Protein AF-A0A382XC36-F1 (afdb_monomer_lite)

Structure (mmCIF, N/CA/C/O backbone):
data_AF-A0A382XC36-F1
#
_entry.id   AF-A0A382XC36-F1
#
loop_
_atom_site.group_PDB
_atom_site.id
_atom_site.type_symbol
_atom_site.label_atom_id
_atom_site.label_alt_id
_atom_site.label_comp_id
_atom_site.label_asym_id
_atom_site.label_entity_id
_atom_site.label_seq_id
_atom_site.pdbx_PDB_ins_code
_atom_site.Cartn_x
_atom_site.Cartn_y
_atom_site.Cartn_z
_atom_site.occupancy
_atom_site.B_iso_or_equiv
_atom_site.auth_seq_id
_atom_site.auth_comp_id
_atom_site.auth_asym_id
_atom_site.auth_atom_id
_atom_site.pdbx_PDB_model_num
ATOM 1 N N . MET A 1 1 ? -0.417 9.721 -7.848 1.00 90.50 1 MET A N 1
ATOM 2 C CA . MET A 1 1 ? -0.595 8.375 -7.262 1.00 90.50 1 MET A CA 1
ATOM 3 C C . MET A 1 1 ? -1.611 7.625 -8.097 1.00 90.50 1 MET A C 1
ATOM 5 O O . MET A 1 1 ? -2.714 8.133 -8.262 1.00 90.50 1 MET A O 1
ATOM 9 N N . LYS A 1 2 ? -1.231 6.458 -8.618 1.00 95.56 2 LYS A N 1
ATOM 10 C CA . LYS A 1 2 ? -2.113 5.534 -9.338 1.00 95.56 2 LYS A CA 1
ATOM 11 C C . LYS A 1 2 ? -2.203 4.250 -8.514 1.00 95.56 2 LYS A C 1
ATOM 13 O O . LYS A 1 2 ? -1.178 3.619 -8.283 1.00 95.56 2 LYS A O 1
ATOM 18 N N . LEU A 1 3 ? -3.394 3.929 -8.012 1.00 95.88 3 LEU A N 1
ATOM 19 C CA . LEU A 1 3 ? -3.637 2.716 -7.226 1.00 95.88 3 LEU A CA 1
ATOM 20 C C . LEU A 1 3 ? -3.797 1.511 -8.150 1.00 95.88 3 LEU A C 1
ATOM 22 O O . LEU A 1 3 ? -4.254 1.655 -9.284 1.00 95.88 3 LEU A O 1
ATOM 26 N N . THR A 1 4 ? -3.433 0.338 -7.653 1.00 95.94 4 THR A N 1
ATOM 27 C CA . THR A 1 4 ? -3.609 -0.934 -8.352 1.00 95.94 4 THR A CA 1
ATOM 28 C C . THR A 1 4 ? -3.852 -2.050 -7.348 1.00 95.94 4 THR A C 1
ATOM 30 O O . THR A 1 4 ? -3.461 -1.943 -6.186 1.00 95.94 4 THR A O 1
ATOM 33 N N . THR A 1 5 ? -4.465 -3.138 -7.793 1.00 95.75 5 THR A N 1
ATOM 34 C CA . THR A 1 5 ? -4.367 -4.428 -7.108 1.00 95.75 5 THR A CA 1
ATOM 35 C C . THR A 1 5 ? -3.374 -5.313 -7.847 1.00 95.75 5 THR A C 1
ATOM 37 O O . THR A 1 5 ? -3.112 -5.108 -9.033 1.00 95.75 5 THR A O 1
ATOM 40 N N . PHE A 1 6 ? -2.766 -6.253 -7.137 1.00 94.50 6 PHE A N 1
ATOM 41 C CA . PHE A 1 6 ? -1.799 -7.197 -7.689 1.00 94.50 6 PHE A CA 1
ATOM 42 C C . PHE A 1 6 ? -1.787 -8.470 -6.841 1.00 94.50 6 PHE A C 1
ATOM 44 O O . PHE A 1 6 ? -2.247 -8.454 -5.699 1.00 94.50 6 PHE A O 1
ATOM 51 N N . ALA A 1 7 ? -1.273 -9.569 -7.393 1.00 93.38 7 ALA A N 1
ATOM 52 C CA . ALA A 1 7 ? -1.217 -10.849 -6.699 1.00 93.38 7 ALA A CA 1
ATOM 53 C C . ALA A 1 7 ? 0.222 -11.233 -6.346 1.00 93.38 7 ALA A C 1
ATOM 55 O O . ALA A 1 7 ? 1.100 -11.231 -7.206 1.00 93.38 7 ALA A O 1
ATOM 56 N N . ILE A 1 8 ? 0.452 -11.638 -5.097 1.00 89.00 8 ILE A N 1
ATOM 57 C CA . ILE A 1 8 ? 1.696 -12.284 -4.664 1.00 89.00 8 ILE A CA 1
ATOM 58 C C . ILE A 1 8 ? 1.342 -13.576 -3.956 1.00 89.00 8 ILE A C 1
ATOM 60 O O . ILE A 1 8 ? 0.580 -13.565 -2.996 1.00 89.00 8 ILE A O 1
ATOM 64 N N . LYS A 1 9 ? 1.924 -14.694 -4.410 1.00 88.38 9 LYS A N 1
ATOM 65 C CA . LYS A 1 9 ? 1.698 -16.026 -3.817 1.00 88.38 9 LYS A CA 1
ATOM 66 C C . LYS A 1 9 ? 0.204 -16.389 -3.700 1.00 88.38 9 LYS A C 1
ATOM 68 O O . LYS A 1 9 ? -0.201 -17.033 -2.743 1.00 88.38 9 LYS A O 1
ATOM 73 N N . GLY A 1 10 ? -0.609 -15.959 -4.667 1.00 90.94 10 GLY A N 1
ATOM 74 C CA . GLY A 1 10 ? -2.057 -16.201 -4.686 1.00 90.94 10 GLY A CA 1
ATOM 75 C C . GLY A 1 10 ? -2.895 -15.227 -3.848 1.00 90.94 10 GLY A C 1
ATOM 76 O O . GLY A 1 10 ? -4.118 -15.280 -3.923 1.00 90.94 10 GLY A O 1
ATOM 77 N N . GLU A 1 11 ? -2.280 -14.305 -3.104 1.00 91.31 11 GLU A N 1
ATOM 78 C CA . GLU A 1 11 ? -2.989 -13.283 -2.330 1.00 91.31 11 GLU A CA 1
ATOM 79 C C . GLU A 1 11 ? -3.120 -11.989 -3.134 1.00 91.31 11 GLU A C 1
ATOM 81 O O . GLU A 1 11 ? -2.115 -11.427 -3.577 1.00 91.31 11 GLU A O 1
ATOM 86 N N . GLN A 1 12 ? -4.350 -11.492 -3.286 1.00 94.44 12 GLN A N 1
ATOM 87 C CA . GLN A 1 12 ? -4.605 -10.150 -3.812 1.00 94.44 12 GLN A CA 1
ATOM 88 C C . GLN A 1 12 ? -4.222 -9.096 -2.774 1.00 94.44 12 GLN A C 1
ATOM 90 O O . GLN A 1 12 ? -4.578 -9.206 -1.602 1.00 94.44 12 GLN A O 1
ATOM 95 N N . ARG A 1 13 ? -3.510 -8.061 -3.214 1.00 95.81 13 ARG A N 1
ATOM 96 C CA . ARG A 1 13 ? -2.996 -6.983 -2.368 1.00 95.81 13 ARG A CA 1
ATOM 97 C C . ARG A 1 13 ? -3.260 -5.627 -2.990 1.00 95.81 13 ARG A C 1
ATOM 99 O O . ARG A 1 13 ? -3.384 -5.496 -4.208 1.00 95.81 13 ARG A O 1
ATOM 106 N N . LEU A 1 14 ? -3.314 -4.610 -2.137 1.00 97.25 14 LEU A N 1
ATOM 107 C CA . LEU A 1 14 ? -3.414 -3.219 -2.551 1.00 97.25 14 LEU A CA 1
ATOM 108 C C . LEU A 1 14 ? -2.019 -2.619 -2.749 1.00 97.25 14 LEU A C 1
ATOM 110 O O . LEU A 1 14 ? -1.163 -2.681 -1.864 1.00 97.25 14 LEU A O 1
ATOM 114 N N . GLY A 1 15 ? -1.810 -1.998 -3.904 1.00 97.44 15 GLY A N 1
ATOM 115 C CA . GLY A 1 15 ? -0.558 -1.355 -4.259 1.00 97.44 15 GLY A CA 1
ATOM 116 C C . GLY A 1 15 ? -0.734 0.019 -4.896 1.00 97.44 15 GLY A C 1
ATOM 117 O O . GLY A 1 15 ? -1.842 0.470 -5.202 1.00 97.44 15 GLY A O 1
ATOM 118 N N . ALA A 1 16 ? 0.390 0.686 -5.129 1.00 97.69 16 ALA A N 1
ATOM 119 C CA . ALA A 1 16 ? 0.452 1.907 -5.919 1.00 97.69 16 ALA A CA 1
ATOM 120 C C . ALA A 1 16 ? 1.623 1.874 -6.898 1.00 97.69 16 ALA A C 1
ATOM 122 O O . ALA A 1 16 ? 2.705 1.389 -6.576 1.00 97.69 16 ALA A O 1
ATOM 123 N N . MET A 1 17 ? 1.403 2.432 -8.083 1.00 96.69 17 MET A N 1
ATOM 124 C CA . MET A 1 17 ? 2.429 2.570 -9.107 1.00 96.69 17 MET A CA 1
ATOM 125 C C . MET A 1 17 ? 3.455 3.636 -8.706 1.00 96.69 17 MET A C 1
ATOM 127 O O . MET A 1 17 ? 3.075 4.768 -8.389 1.00 96.69 17 MET A O 1
ATOM 131 N N . VAL A 1 18 ? 4.734 3.265 -8.760 1.00 95.38 18 VAL A N 1
ATOM 132 C CA . VAL A 1 18 ? 5.923 4.088 -8.472 1.00 95.38 18 VAL A CA 1
ATOM 133 C C . VAL A 1 18 ? 7.007 3.827 -9.527 1.00 95.38 18 VAL A C 1
ATOM 135 O O . VAL A 1 18 ? 6.829 2.980 -10.411 1.00 95.38 18 VAL A O 1
ATOM 138 N N . GLY A 1 19 ? 8.115 4.570 -9.485 1.00 93.06 19 GLY A N 1
ATOM 139 C CA . GLY A 1 19 ? 9.253 4.390 -10.388 1.00 93.06 19 GLY A CA 1
ATOM 140 C C . GLY A 1 19 ? 8.852 4.572 -11.850 1.00 93.06 19 GLY A C 1
ATOM 141 O O . GLY A 1 19 ? 9.068 3.681 -12.673 1.00 93.06 19 GLY A O 1
ATOM 142 N N . ASN A 1 20 ? 8.175 5.683 -12.158 1.00 90.31 20 ASN A N 1
ATOM 143 C CA . ASN A 1 20 ? 7.597 5.959 -13.479 1.00 90.31 20 ASN A CA 1
ATOM 144 C C . ASN A 1 20 ? 6.646 4.844 -13.976 1.00 90.31 20 ASN A C 1
ATOM 146 O O . ASN A 1 20 ? 6.701 4.408 -15.124 1.00 90.31 20 ASN A O 1
ATOM 150 N N . ASN A 1 21 ? 5.776 4.363 -13.083 1.00 91.75 21 ASN A N 1
ATOM 151 C CA . ASN A 1 21 ? 4.795 3.302 -13.336 1.00 91.75 21 ASN A CA 1
ATOM 152 C C . ASN A 1 21 ? 5.381 1.940 -13.757 1.00 91.75 21 ASN A C 1
ATOM 154 O O . ASN A 1 21 ? 4.681 1.151 -14.388 1.00 91.75 21 ASN A O 1
ATOM 158 N N . 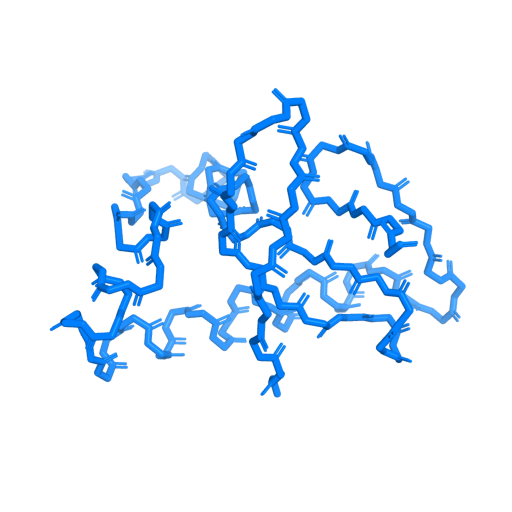LYS A 1 22 ? 6.635 1.644 -13.404 1.00 92.00 22 LYS A N 1
ATOM 159 C CA . LYS A 1 22 ? 7.271 0.343 -13.686 1.00 92.00 22 LYS A CA 1
ATOM 160 C C . LYS A 1 22 ? 7.247 -0.613 -12.493 1.00 92.00 22 LYS A C 1
ATOM 162 O O . LYS A 1 22 ? 7.494 -1.803 -12.654 1.00 92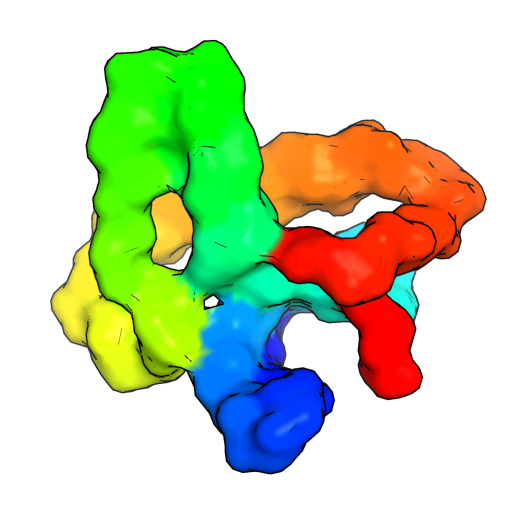.00 22 LYS A O 1
ATOM 167 N N . ILE A 1 23 ? 6.982 -0.086 -11.300 1.00 95.50 23 ILE A N 1
ATOM 168 C CA . ILE A 1 23 ? 7.037 -0.816 -10.035 1.00 95.50 23 ILE A CA 1
ATOM 169 C C . ILE A 1 23 ? 5.724 -0.615 -9.287 1.00 95.50 23 ILE A C 1
ATOM 171 O O . ILE A 1 23 ? 5.128 0.464 -9.321 1.00 95.50 23 ILE A O 1
ATOM 175 N N . VAL A 1 24 ? 5.300 -1.651 -8.573 1.00 96.94 24 VAL A N 1
ATOM 176 C CA . VAL A 1 24 ? 4.201 -1.598 -7.612 1.00 96.94 24 VAL A CA 1
ATOM 177 C C . VAL A 1 24 ? 4.778 -1.568 -6.207 1.00 96.94 24 VAL A C 1
ATOM 179 O O . VAL A 1 24 ? 5.520 -2.466 -5.816 1.00 96.94 24 VAL A O 1
ATOM 182 N N . ALA A 1 25 ? 4.421 -0.547 -5.437 1.00 97.25 25 ALA A N 1
ATOM 183 C CA . ALA A 1 25 ? 4.629 -0.511 -3.998 1.00 97.25 25 ALA A CA 1
ATOM 184 C C . ALA A 1 25 ? 3.477 -1.248 -3.297 1.00 97.25 25 ALA A C 1
ATOM 186 O O . ALA A 1 25 ? 2.329 -0.823 -3.420 1.00 97.25 25 ALA A O 1
ATOM 187 N N . ASP A 1 26 ? 3.777 -2.320 -2.559 1.00 97.19 26 ASP A N 1
ATOM 188 C CA . ASP A 1 26 ? 2.838 -3.002 -1.656 1.00 97.19 26 ASP A CA 1
ATOM 189 C C . ASP A 1 26 ? 2.533 -2.058 -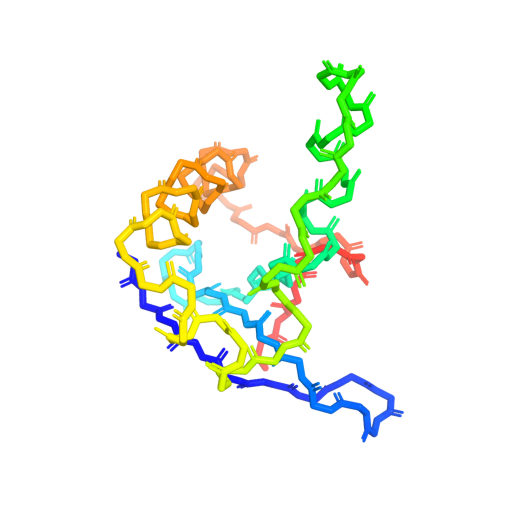0.484 1.00 97.19 26 ASP A C 1
ATOM 191 O O . ASP A 1 26 ? 3.403 -1.795 0.352 1.00 97.19 26 ASP A O 1
ATOM 195 N N . LEU A 1 27 ? 1.312 -1.510 -0.426 1.00 97.94 27 LEU A N 1
ATOM 196 C CA . LEU A 1 27 ? 0.986 -0.475 0.559 1.00 97.94 27 LEU A CA 1
ATOM 197 C C . LEU A 1 27 ? 1.015 -1.011 1.990 1.00 97.94 27 LEU A C 1
ATOM 199 O O . LEU A 1 27 ? 1.464 -0.303 2.892 1.00 97.94 27 LEU A O 1
ATOM 203 N N . ALA A 1 28 ? 0.594 -2.258 2.208 1.00 97.12 28 ALA A N 1
ATOM 204 C CA . ALA A 1 28 ? 0.607 -2.867 3.532 1.00 97.12 28 ALA A CA 1
ATOM 205 C C . ALA A 1 28 ? 2.047 -3.112 4.013 1.00 97.12 28 ALA A C 1
ATOM 207 O O . ALA A 1 28 ? 2.395 -2.795 5.157 1.00 97.12 28 ALA A O 1
ATOM 208 N N . ALA A 1 29 ? 2.915 -3.626 3.138 1.00 96.75 29 ALA A N 1
ATOM 209 C CA . ALA A 1 29 ? 4.316 -3.874 3.472 1.00 96.75 29 ALA A CA 1
ATOM 210 C C . ALA A 1 29 ? 5.125 -2.573 3.641 1.00 96.75 29 ALA A C 1
ATOM 212 O O . ALA A 1 29 ? 5.938 -2.457 4.572 1.00 96.75 29 ALA A O 1
ATOM 213 N N . ALA A 1 30 ? 4.888 -1.580 2.780 1.00 97.12 30 ALA A N 1
ATOM 214 C CA . ALA A 1 30 ? 5.500 -0.259 2.884 1.00 97.12 30 ALA A CA 1
ATOM 215 C C . ALA A 1 30 ? 5.084 0.441 4.187 1.00 97.12 30 ALA A C 1
ATOM 217 O O . ALA A 1 30 ? 5.943 0.929 4.925 1.00 97.12 30 ALA A O 1
ATOM 218 N N . GLU A 1 31 ? 3.794 0.413 4.530 1.00 97.69 31 GLU A N 1
ATOM 219 C CA . GLU A 1 31 ? 3.275 0.993 5.769 1.00 97.69 31 GLU A CA 1
ATOM 220 C C . GLU A 1 31 ? 3.866 0.325 7.007 1.00 97.69 31 GLU A C 1
ATOM 222 O O . GLU A 1 31 ? 4.296 1.010 7.932 1.00 97.69 31 GLU A O 1
ATOM 227 N N . LYS A 1 32 ? 3.939 -1.010 7.029 1.00 97.38 32 LYS A N 1
ATOM 228 C CA . LYS A 1 32 ? 4.557 -1.748 8.139 1.00 97.38 32 LYS A CA 1
ATOM 229 C C . LYS A 1 32 ? 6.004 -1.304 8.365 1.00 97.38 32 LYS A C 1
ATOM 231 O O . LYS A 1 32 ? 6.450 -1.169 9.507 1.00 97.38 32 LYS A O 1
ATOM 236 N N . THR A 1 33 ? 6.734 -1.060 7.280 1.00 96.25 33 THR A N 1
ATOM 237 C CA . THR A 1 33 ? 8.118 -0.579 7.333 1.00 96.25 33 THR A CA 1
ATOM 238 C C . THR A 1 33 ? 8.196 0.859 7.846 1.00 96.25 33 THR A C 1
ATOM 240 O O . THR A 1 33 ? 9.008 1.142 8.729 1.00 96.25 33 THR A O 1
ATOM 243 N N . ALA A 1 34 ? 7.348 1.755 7.335 1.00 96.06 34 ALA A N 1
ATOM 244 C CA . ALA A 1 34 ? 7.290 3.155 7.755 1.00 96.06 34 ALA A CA 1
ATOM 245 C C . ALA A 1 34 ? 6.886 3.289 9.232 1.00 96.06 34 ALA A C 1
ATOM 247 O O . ALA A 1 34 ? 7.607 3.898 10.019 1.00 96.06 34 ALA A O 1
ATOM 248 N N . ALA A 1 35 ? 5.811 2.617 9.645 1.00 97.50 35 ALA A N 1
ATOM 249 C CA . ALA A 1 35 ? 5.313 2.619 11.017 1.00 97.50 35 ALA A CA 1
ATOM 250 C C . ALA A 1 35 ? 6.371 2.146 12.027 1.00 97.50 35 ALA A C 1
ATOM 252 O O . ALA A 1 35 ? 6.548 2.768 13.076 1.00 97.50 35 ALA A O 1
ATOM 253 N N . ARG A 1 36 ? 7.147 1.103 11.685 1.00 97.12 36 ARG A N 1
ATOM 254 C CA . ARG A 1 36 ? 8.263 0.627 12.520 1.00 97.12 36 ARG A CA 1
ATOM 255 C C . ARG A 1 36 ? 9.364 1.678 12.674 1.00 97.12 36 ARG A C 1
ATOM 257 O O . ARG A 1 36 ? 9.892 1.832 13.772 1.00 97.12 36 ARG A O 1
ATOM 264 N N . ARG A 1 37 ? 9.725 2.384 11.596 1.00 94.94 37 ARG A N 1
ATOM 265 C CA . ARG A 1 37 ? 10.737 3.459 11.631 1.00 94.94 37 ARG A CA 1
ATOM 266 C C . ARG A 1 37 ? 10.265 4.647 12.467 1.00 94.94 37 ARG A C 1
ATOM 268 O O . ARG A 1 37 ? 11.042 5.199 13.235 1.00 94.94 37 ARG A O 1
ATOM 275 N N . GLU A 1 38 ? 8.988 4.984 12.345 1.00 96.12 38 GLU A N 1
ATOM 276 C CA . GLU A 1 38 ? 8.335 6.096 13.040 1.00 96.12 38 GLU A CA 1
ATOM 277 C C . GLU A 1 38 ? 7.876 5.742 14.469 1.00 96.12 38 GLU A C 1
ATOM 279 O O . GLU A 1 38 ? 7.317 6.591 15.155 1.00 96.12 38 GLU A O 1
ATOM 284 N N . LYS A 1 39 ? 8.108 4.504 14.937 1.00 97.19 39 LYS A N 1
ATOM 285 C CA . LYS A 1 39 ? 7.689 3.995 16.260 1.00 97.19 39 LYS A CA 1
ATOM 286 C C . LYS A 1 39 ? 6.194 4.198 16.553 1.00 97.19 39 LYS A C 1
ATOM 288 O O . LYS A 1 39 ? 5.806 4.477 17.685 1.00 97.19 39 LYS A O 1
ATOM 293 N N . ARG A 1 40 ? 5.350 4.027 15.536 1.00 97.00 40 ARG A N 1
ATOM 294 C CA . ARG A 1 40 ? 3.887 4.112 15.645 1.00 97.00 40 ARG A CA 1
ATOM 295 C C . ARG A 1 40 ? 3.221 2.809 15.221 1.00 97.00 40 ARG A C 1
ATOM 297 O O . ARG A 1 40 ? 3.833 1.966 14.566 1.00 97.00 40 ARG A O 1
ATOM 304 N N . SER A 1 41 ? 1.939 2.671 15.541 1.00 96.69 41 SER A N 1
ATOM 305 C CA . SER A 1 41 ? 1.113 1.595 14.994 1.00 96.69 41 SER A CA 1
ATOM 306 C C . SER A 1 41 ? 0.935 1.760 13.484 1.00 96.69 41 SER A C 1
ATOM 308 O O . SER A 1 41 ? 0.806 2.878 12.971 1.00 96.69 41 SER A O 1
ATOM 310 N N . ALA A 1 42 ? 0.930 0.633 12.773 1.00 97.06 42 ALA A N 1
ATOM 311 C CA . ALA A 1 42 ? 0.622 0.601 11.352 1.00 97.06 42 ALA A CA 1
ATOM 312 C C . ALA A 1 42 ? -0.866 0.884 11.124 1.00 97.06 42 ALA A C 1
ATOM 314 O O . ALA A 1 42 ? -1.727 0.414 11.871 1.00 97.06 42 ALA A O 1
ATOM 315 N N . ASN A 1 43 ? -1.164 1.637 10.073 1.00 96.38 43 ASN A N 1
ATOM 316 C CA . ASN A 1 43 ? -2.521 1.798 9.586 1.00 96.38 43 ASN A CA 1
ATOM 317 C C . ASN A 1 43 ? -3.054 0.456 9.073 1.00 96.38 43 ASN A C 1
ATOM 319 O O . ASN A 1 43 ? -2.370 -0.261 8.344 1.00 96.38 43 ASN A O 1
ATOM 323 N N . THR A 1 44 ? -4.296 0.134 9.425 1.00 94.69 44 THR A N 1
ATOM 324 C CA . THR A 1 44 ? -4.941 -1.136 9.059 1.00 94.69 44 THR A CA 1
ATOM 325 C C . THR A 1 44 ? -5.698 -1.069 7.735 1.00 94.69 44 THR A C 1
ATOM 327 O O . THR A 1 44 ? -6.055 -2.101 7.181 1.00 94.69 44 THR A O 1
ATOM 330 N N . PHE A 1 45 ? -5.905 0.128 7.184 1.00 96.38 45 PHE A N 1
ATOM 331 C CA . PHE A 1 45 ? -6.719 0.344 5.985 1.00 96.38 45 PHE A CA 1
ATOM 332 C C . PHE A 1 45 ? -6.023 0.007 4.653 1.00 96.38 45 PHE A C 1
ATOM 334 O O . PHE A 1 45 ? -6.510 0.405 3.602 1.00 96.38 45 PHE A O 1
ATOM 341 N N . TYR A 1 46 ? -4.890 -0.703 4.670 1.00 97.00 46 TYR A N 1
ATOM 342 C CA . TYR A 1 46 ? -4.194 -1.171 3.459 1.00 97.00 46 TYR A CA 1
ATOM 343 C C . TYR A 1 46 ? -4.367 -2.674 3.193 1.00 97.00 46 TYR A C 1
ATOM 345 O O . TYR A 1 46 ? -3.667 -3.216 2.341 1.00 97.00 46 TYR A O 1
ATOM 353 N N . SER A 1 47 ? -5.262 -3.356 3.917 1.00 93.56 47 SER A N 1
ATOM 354 C CA . SER A 1 47 ? -5.521 -4.793 3.742 1.00 93.56 47 SER A CA 1
ATOM 355 C C . SER A 1 47 ? -6.022 -5.136 2.339 1.00 93.56 47 SER A C 1
ATOM 357 O O . SER A 1 47 ? -5.577 -6.106 1.736 1.00 93.56 47 SER A O 1
ATOM 359 N N . ASP A 1 48 ? -6.938 -4.325 1.820 1.00 94.50 48 ASP A N 1
ATOM 360 C CA . ASP A 1 48 ? -7.632 -4.535 0.558 1.00 94.50 48 ASP A CA 1
ATOM 361 C C . ASP A 1 48 ? -8.223 -3.208 0.053 1.00 94.50 48 ASP A C 1
ATOM 363 O O . ASP A 1 48 ? -8.279 -2.205 0.773 1.00 94.50 48 ASP A O 1
ATOM 367 N N . MET A 1 49 ? -8.666 -3.197 -1.207 1.00 95.50 49 MET A N 1
ATOM 368 C CA . MET A 1 49 ? -9.221 -2.000 -1.845 1.00 95.50 49 MET A CA 1
ATOM 369 C C . MET A 1 49 ? -10.496 -1.496 -1.150 1.00 95.50 49 MET A C 1
ATOM 371 O O . MET A 1 49 ? -10.690 -0.289 -1.046 1.00 95.50 49 MET A O 1
ATOM 375 N N . ILE A 1 50 ? -11.361 -2.386 -0.661 1.00 95.75 50 ILE A N 1
ATOM 376 C CA . ILE A 1 50 ? -12.649 -2.003 -0.068 1.00 95.75 50 ILE A CA 1
ATOM 377 C C . ILE A 1 50 ? -12.425 -1.309 1.275 1.00 95.75 50 ILE A C 1
ATOM 379 O O . ILE A 1 50 ? -12.933 -0.209 1.497 1.00 95.75 50 ILE A O 1
ATOM 383 N N . THR A 1 51 ? -11.602 -1.894 2.142 1.00 96.50 51 THR A N 1
ATOM 384 C CA . THR A 1 51 ? -11.217 -1.309 3.430 1.00 96.50 51 THR A CA 1
ATOM 385 C C . THR A 1 51 ? -10.539 0.048 3.240 1.00 96.50 51 THR A C 1
ATOM 387 O O . THR A 1 51 ? -10.845 1.005 3.957 1.00 96.50 51 THR A O 1
ATOM 390 N N . PHE A 1 52 ? -9.667 0.164 2.237 1.00 97.81 52 PHE A N 1
ATOM 391 C CA . PHE A 1 52 ? -9.009 1.420 1.889 1.00 97.81 52 PHE A CA 1
ATOM 392 C C . PHE A 1 52 ? -10.003 2.514 1.477 1.00 97.81 52 PHE A C 1
ATOM 394 O O . PHE A 1 52 ? -9.927 3.640 1.975 1.00 97.81 52 PHE A O 1
ATOM 401 N N . LEU A 1 53 ? -10.954 2.186 0.598 1.00 96.62 53 LEU A N 1
ATOM 402 C CA . LEU A 1 53 ? -11.969 3.130 0.128 1.00 96.62 53 LEU A CA 1
ATOM 403 C C . LEU A 1 53 ? -12.929 3.544 1.250 1.00 96.62 53 LEU A C 1
ATOM 405 O O . LEU A 1 53 ? -13.223 4.733 1.379 1.00 96.62 53 LEU A O 1
ATOM 409 N N . ASN A 1 54 ? -13.340 2.609 2.111 1.00 97.81 54 ASN A N 1
ATOM 410 C CA . ASN A 1 54 ? -14.194 2.894 3.269 1.00 97.81 54 ASN A CA 1
ATOM 411 C C . ASN A 1 54 ? -13.523 3.835 4.283 1.00 97.81 54 ASN A C 1
ATOM 413 O O . ASN A 1 54 ? -14.193 4.649 4.914 1.00 97.81 54 ASN A O 1
ATOM 417 N N . ALA A 1 55 ? -12.196 3.769 4.424 1.00 97.75 55 ALA A N 1
ATOM 418 C CA . ALA A 1 55 ? -11.434 4.695 5.264 1.00 97.75 55 ALA A CA 1
ATOM 419 C C . ALA A 1 55 ? -11.284 6.109 4.649 1.00 97.75 55 ALA A C 1
ATOM 421 O O . ALA A 1 55 ? -10.874 7.051 5.338 1.00 97.75 55 ALA A O 1
ATOM 422 N N . GLY A 1 56 ? -11.620 6.274 3.366 1.00 97.19 56 GLY A N 1
ATOM 423 C CA . GLY A 1 56 ? -11.838 7.560 2.712 1.00 97.19 56 GLY A CA 1
ATOM 424 C C . GLY A 1 56 ? -10.623 8.492 2.679 1.00 97.19 56 GLY A C 1
ATOM 425 O O . GLY A 1 56 ? -9.488 8.106 2.384 1.00 97.19 56 GLY A O 1
ATOM 426 N N . THR A 1 57 ? -10.862 9.775 2.956 1.00 97.12 57 THR A N 1
ATOM 427 C CA . THR A 1 57 ? -9.866 10.853 2.805 1.00 97.12 57 THR A CA 1
ATOM 428 C C . THR A 1 57 ? -8.638 10.669 3.695 1.00 97.12 57 THR A C 1
ATOM 430 O O . THR A 1 57 ? -7.524 11.000 3.277 1.00 97.12 57 THR A O 1
ATOM 433 N N . LYS A 1 58 ? -8.805 10.088 4.890 1.00 96.44 58 LYS A N 1
ATOM 434 C CA . LYS A 1 58 ? -7.697 9.765 5.800 1.00 96.44 58 LYS A CA 1
ATOM 435 C C . LYS A 1 58 ? -6.741 8.758 5.163 1.00 96.44 58 LYS A C 1
ATOM 437 O O . LYS A 1 58 ? -5.533 8.998 5.147 1.00 96.44 58 LYS A O 1
ATOM 442 N N . ALA A 1 59 ? -7.281 7.674 4.605 1.00 97.31 59 ALA A N 1
ATOM 443 C CA . ALA A 1 59 ? -6.485 6.652 3.939 1.00 97.31 59 ALA A CA 1
ATOM 444 C C . ALA A 1 59 ? -5.795 7.198 2.687 1.00 97.31 59 ALA A C 1
ATOM 446 O O . ALA A 1 59 ? -4.598 6.994 2.506 1.00 97.31 59 ALA A O 1
ATOM 447 N N . MET A 1 60 ? -6.504 7.993 1.881 1.00 97.44 60 MET A N 1
ATOM 448 C CA . MET A 1 60 ? -5.931 8.652 0.703 1.00 97.44 60 MET A CA 1
ATOM 449 C C . MET A 1 60 ? -4.775 9.599 1.048 1.00 97.44 60 MET A C 1
ATOM 451 O O . MET A 1 60 ? -3.758 9.610 0.355 1.00 97.44 60 MET A O 1
ATOM 455 N N . SER A 1 61 ? -4.907 10.398 2.111 1.00 97.50 61 SER A N 1
ATOM 456 C CA . SER A 1 61 ? -3.854 11.319 2.556 1.00 97.50 61 SER A CA 1
ATOM 457 C C . SER A 1 61 ? -2.615 10.565 3.048 1.00 97.50 61 SER A C 1
ATOM 459 O O . SER A 1 61 ? -1.492 10.882 2.643 1.00 97.50 61 SER A O 1
ATOM 461 N N . ALA A 1 62 ? -2.813 9.519 3.857 1.00 97.38 62 ALA A N 1
ATOM 462 C CA . ALA A 1 62 ? -1.730 8.657 4.321 1.00 97.38 62 ALA A CA 1
ATOM 463 C C . ALA A 1 62 ? -1.035 7.932 3.156 1.00 97.38 62 ALA A C 1
ATOM 465 O O . ALA A 1 62 ? 0.194 7.950 3.078 1.00 97.38 62 ALA A O 1
ATOM 466 N N . ALA A 1 63 ? -1.804 7.385 2.209 1.00 97.94 63 ALA A N 1
ATOM 467 C CA . ALA A 1 63 ? -1.275 6.690 1.040 1.00 97.94 63 ALA A CA 1
ATOM 468 C C . ALA A 1 63 ? -0.422 7.614 0.175 1.00 97.94 63 ALA A C 1
ATOM 470 O O . ALA A 1 63 ? 0.672 7.237 -0.225 1.00 97.94 63 ALA A O 1
ATOM 471 N N . ARG A 1 64 ? -0.867 8.854 -0.069 1.00 97.44 64 ARG A N 1
ATOM 472 C CA . ARG A 1 64 ? -0.083 9.827 -0.847 1.00 97.44 64 ARG A CA 1
ATOM 473 C C . ARG A 1 64 ? 1.279 10.104 -0.217 1.00 97.44 64 ARG A C 1
ATOM 475 O O . ARG A 1 64 ? 2.269 10.139 -0.942 1.00 97.44 64 ARG A O 1
ATOM 482 N N . LYS A 1 65 ? 1.332 10.285 1.108 1.00 96.94 65 LYS A N 1
ATOM 483 C CA . LYS A 1 65 ? 2.594 10.501 1.835 1.00 96.94 65 LYS A CA 1
ATOM 484 C C . LYS A 1 65 ? 3.497 9.271 1.757 1.00 96.94 65 LYS A C 1
ATOM 486 O O . LYS A 1 65 ? 4.672 9.405 1.433 1.00 96.94 65 LYS A O 1
ATOM 491 N N . LEU A 1 66 ? 2.930 8.090 2.001 1.00 97.44 66 LEU A N 1
ATOM 492 C CA . LEU A 1 66 ? 3.656 6.824 1.958 1.00 97.44 66 LEU A CA 1
ATOM 493 C C . LEU A 1 66 ? 4.233 6.548 0.563 1.00 97.44 66 LEU A C 1
ATOM 495 O O . LEU A 1 66 ? 5.423 6.288 0.432 1.00 97.44 66 LEU A O 1
ATOM 499 N N . VAL A 1 67 ? 3.407 6.659 -0.480 1.00 97.25 67 VAL A N 1
ATOM 500 C CA . VAL A 1 67 ? 3.804 6.424 -1.875 1.00 97.25 67 VAL A CA 1
ATOM 501 C C . VAL A 1 67 ? 4.879 7.407 -2.312 1.00 97.25 67 VAL A C 1
ATOM 503 O O . VAL A 1 67 ? 5.853 6.983 -2.920 1.00 97.25 67 VAL A O 1
ATOM 506 N N . LYS A 1 68 ? 4.749 8.693 -1.962 1.00 96.69 68 LYS A N 1
ATOM 507 C CA . LYS A 1 68 ? 5.778 9.696 -2.258 1.00 96.69 68 LYS A CA 1
ATOM 508 C C . LYS A 1 68 ? 7.125 9.318 -1.632 1.00 96.69 68 LYS A C 1
ATOM 510 O O . LYS A 1 68 ? 8.127 9.315 -2.331 1.00 96.69 68 LYS A O 1
ATOM 515 N N . ALA A 1 69 ? 7.136 8.933 -0.356 1.00 95.69 69 ALA A N 1
ATOM 516 C CA . ALA A 1 69 ? 8.364 8.528 0.327 1.00 95.69 69 ALA A CA 1
ATOM 517 C C . ALA A 1 69 ? 8.994 7.253 -0.271 1.00 95.69 69 ALA A C 1
ATOM 519 O O . ALA A 1 69 ? 10.216 7.110 -0.277 1.00 95.69 69 ALA A O 1
ATOM 520 N N . VAL A 1 70 ? 8.176 6.316 -0.767 1.00 96.00 70 VAL A N 1
ATOM 521 C CA . VAL A 1 70 ? 8.672 5.132 -1.487 1.00 96.00 70 V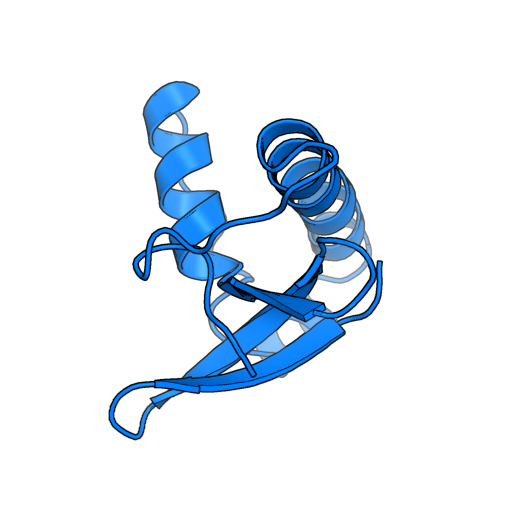AL A CA 1
ATOM 522 C C . VAL A 1 70 ? 9.278 5.527 -2.834 1.00 96.00 70 VAL A C 1
ATOM 524 O O . VAL A 1 70 ? 10.378 5.080 -3.144 1.00 96.00 70 VAL A O 1
ATOM 527 N N . ASP A 1 71 ? 8.589 6.367 -3.605 1.00 94.69 71 ASP A N 1
ATOM 528 C CA . ASP A 1 71 ? 9.018 6.811 -4.935 1.00 94.69 71 ASP A CA 1
ATOM 529 C C . ASP A 1 71 ? 10.335 7.601 -4.871 1.00 94.69 71 ASP A C 1
ATOM 531 O O . ASP A 1 71 ? 11.284 7.287 -5.582 1.00 94.69 71 ASP A O 1
ATOM 535 N N . GLU A 1 72 ? 10.453 8.536 -3.921 1.00 94.06 72 GLU A N 1
ATOM 536 C CA . GLU A 1 72 ? 11.684 9.305 -3.676 1.00 94.06 72 GLU A CA 1
ATOM 537 C C . GLU A 1 72 ? 12.877 8.409 -3.319 1.00 94.06 72 GLU A C 1
ATOM 539 O O . GLU A 1 72 ? 14.011 8.691 -3.703 1.00 94.06 72 GLU A O 1
ATOM 544 N N . LYS A 1 73 ? 12.639 7.302 -2.607 1.00 91.50 73 LYS A N 1
ATOM 545 C CA . LYS A 1 73 ? 13.696 6.357 -2.226 1.00 91.50 73 LYS A CA 1
ATOM 546 C C . LYS A 1 73 ? 14.199 5.520 -3.408 1.00 91.50 73 LYS A C 1
ATOM 548 O O . LYS A 1 73 ? 15.323 5.024 -3.350 1.00 91.50 73 LYS A O 1
ATOM 553 N N . LEU A 1 74 ? 13.378 5.313 -4.438 1.00 90.44 74 LEU A N 1
ATOM 554 C CA . LEU A 1 74 ? 13.756 4.516 -5.607 1.00 90.44 74 LEU A CA 1
ATOM 555 C C . LEU A 1 74 ? 14.743 5.252 -6.524 1.00 90.44 74 LEU A C 1
ATOM 557 O O . LEU A 1 74 ? 15.567 4.591 -7.154 1.00 90.44 74 LEU A O 1
ATOM 561 N N . GLY A 1 75 ? 14.688 6.586 -6.563 1.00 86.00 75 GLY A N 1
ATOM 562 C CA . GLY A 1 75 ? 15.549 7.404 -7.419 1.00 86.00 75 GLY A CA 1
ATOM 563 C C . GLY A 1 75 ? 15.326 7.165 -8.919 1.00 86.00 75 GLY A C 1
ATOM 564 O O . GLY A 1 75 ? 14.310 6.605 -9.335 1.00 86.00 75 GLY A O 1
ATOM 565 N N . ASP A 1 76 ? 16.293 7.596 -9.733 1.00 82.50 76 ASP A N 1
ATOM 566 C CA . ASP A 1 76 ? 16.174 7.616 -11.201 1.00 82.50 76 ASP A CA 1
ATOM 567 C C . ASP A 1 76 ? 16.327 6.234 -11.861 1.00 82.50 76 ASP A C 1
ATOM 569 O O . ASP A 1 76 ? 15.775 5.988 -12.936 1.00 82.50 76 ASP A O 1
ATOM 573 N N . GLU A 1 77 ? 17.025 5.304 -11.201 1.00 84.44 77 GLU A N 1
ATOM 574 C CA . GLU A 1 77 ? 17.171 3.904 -11.625 1.00 84.44 77 GLU A CA 1
ATOM 575 C C . GLU A 1 77 ? 16.434 2.957 -10.660 1.00 84.44 77 GLU A C 1
ATOM 577 O O . GLU A 1 77 ? 17.053 2.269 -9.839 1.00 84.44 77 GLU A O 1
ATOM 582 N N . PRO A 1 78 ? 15.093 2.907 -10.732 1.00 83.75 78 PRO A N 1
ATOM 583 C CA . PRO A 1 78 ? 14.280 2.234 -9.733 1.00 83.75 78 PRO A CA 1
ATOM 584 C C . PRO A 1 78 ? 14.482 0.708 -9.765 1.00 83.75 78 PRO A C 1
ATOM 586 O O . PRO A 1 78 ? 14.254 0.044 -10.781 1.00 83.75 78 PRO A O 1
ATOM 589 N N . LYS A 1 79 ? 14.866 0.135 -8.616 1.00 88.56 79 LYS A N 1
ATOM 590 C CA . LYS A 1 79 ? 15.004 -1.316 -8.390 1.00 88.56 79 LYS A CA 1
ATOM 591 C C . LYS A 1 79 ? 14.071 -1.787 -7.282 1.00 88.56 79 LYS A C 1
ATOM 593 O O . LYS A 1 79 ? 13.907 -1.115 -6.267 1.00 88.56 79 LYS A O 1
ATOM 598 N N . VAL A 1 80 ? 13.491 -2.968 -7.470 1.00 93.00 80 VAL A N 1
ATOM 599 C CA . VAL A 1 80 ? 12.579 -3.575 -6.494 1.00 93.00 80 VAL A CA 1
ATOM 600 C C . VAL A 1 80 ? 13.348 -4.247 -5.360 1.00 93.00 80 VAL A C 1
ATOM 602 O O . VAL A 1 80 ? 14.409 -4.832 -5.569 1.00 93.00 80 VAL A O 1
ATOM 605 N N . ASP A 1 81 ? 12.786 -4.211 -4.156 1.00 91.38 81 ASP A N 1
ATOM 606 C CA . ASP A 1 81 ? 13.309 -4.914 -2.979 1.00 91.38 81 ASP A CA 1
ATOM 607 C C . ASP A 1 81 ? 12.637 -6.276 -2.736 1.00 91.38 81 ASP A C 1
ATOM 609 O O . ASP A 1 81 ? 13.020 -6.991 -1.809 1.00 91.38 81 ASP A O 1
ATOM 613 N N . THR A 1 82 ? 11.634 -6.639 -3.549 1.00 90.12 82 THR A N 1
ATOM 614 C CA . THR A 1 82 ? 10.807 -7.863 -3.464 1.00 90.12 82 THR A CA 1
ATOM 615 C C . THR A 1 82 ? 10.041 -8.044 -2.149 1.00 90.12 82 THR A C 1
ATOM 617 O O . THR A 1 82 ? 9.418 -9.083 -1.928 1.00 90.12 82 THR A O 1
ATOM 620 N N . LYS A 1 83 ? 10.066 -7.037 -1.270 1.00 91.88 83 LYS A N 1
ATOM 621 C CA . LYS A 1 83 ? 9.444 -7.057 0.060 1.00 91.88 83 LYS A CA 1
ATOM 622 C C . LYS A 1 83 ? 8.294 -6.069 0.151 1.00 91.88 83 LYS A C 1
ATOM 624 O O . LYS A 1 83 ? 7.229 -6.423 0.638 1.00 91.88 83 LYS A O 1
ATOM 629 N N . SER A 1 84 ? 8.556 -4.832 -0.251 1.00 94.31 84 SER A N 1
ATOM 630 C CA . SER A 1 84 ? 7.609 -3.718 -0.257 1.00 94.31 84 SER A CA 1
ATOM 631 C C . SER A 1 84 ? 7.419 -3.117 -1.647 1.00 94.31 84 SER A C 1
ATOM 633 O O . SER A 1 84 ? 6.525 -2.301 -1.851 1.00 94.31 84 SER A O 1
ATOM 635 N N . THR A 1 85 ? 8.242 -3.530 -2.609 1.00 95.88 85 THR A N 1
ATOM 636 C CA . THR A 1 85 ? 8.183 -3.121 -4.010 1.00 95.88 85 THR A CA 1
ATOM 637 C C . THR A 1 85 ? 8.381 -4.329 -4.917 1.00 95.88 85 THR A C 1
ATOM 639 O O . THR A 1 85 ? 9.180 -5.221 -4.616 1.00 95.88 85 THR A O 1
ATOM 642 N N . HIS A 1 86 ? 7.649 -4.358 -6.027 1.00 95.00 86 HIS A N 1
ATOM 643 C CA . HIS A 1 86 ? 7.574 -5.494 -6.942 1.00 95.00 86 HIS A CA 1
ATOM 64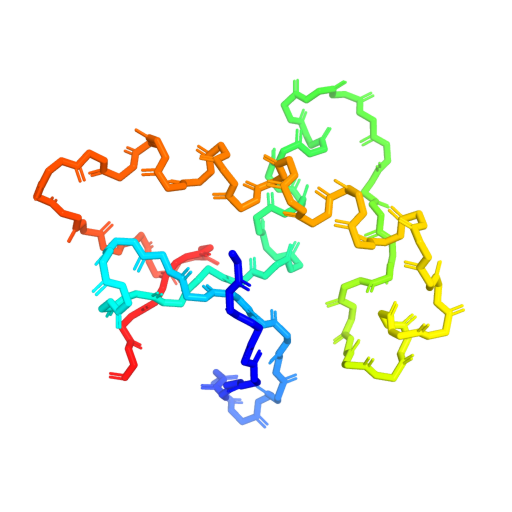4 C C . HIS A 1 86 ? 7.512 -5.014 -8.391 1.00 95.00 86 HIS A C 1
ATOM 646 O O . HIS A 1 86 ? 6.957 -3.951 -8.670 1.00 95.00 86 HIS A O 1
ATOM 652 N N . TYR A 1 87 ? 8.074 -5.798 -9.311 1.00 91.38 87 TYR A N 1
ATOM 653 C CA . TYR A 1 87 ? 7.791 -5.607 -10.730 1.00 91.38 87 TYR A CA 1
ATOM 654 C C . TYR A 1 87 ? 6.361 -6.079 -11.000 1.00 91.38 87 TYR A C 1
ATOM 656 O O . TYR A 1 87 ? 5.865 -6.962 -10.293 1.00 91.38 87 TYR A O 1
ATOM 664 N N . LEU A 1 88 ? 5.705 -5.442 -11.970 1.00 71.62 88 LEU A N 1
ATOM 665 C CA . LEU A 1 88 ? 4.441 -5.933 -12.519 1.00 71.62 88 LEU A CA 1
ATOM 666 C C . LEU A 1 88 ? 4.647 -7.229 -13.297 1.00 71.62 88 LEU A C 1
ATOM 668 O O . LEU A 1 88 ? 5.685 -7.324 -13.990 1.00 71.62 88 LEU A O 1
#

Radius of gyration: 12.06 Å; chains: 1; bounding box: 31×28×30 Å

Sequence (88 aa):
MKLTTFAIKGEQRLGAMVGNNKIVADLAAAEKTAARREKRSANTFYSDMITFLNAGTKAMSAARKLVKAVDEKLGDEPKVDTKSTHYL

Organism: NCBI:txid408172

Secondary structure (DSSP, 8-state):
-EEEEEEETTEEEEEEEETTTTEEEEHHHHHHHHHHHTTSPPPSTTSSHHHHHHTHHHHHHHHHHHHHHHHHHH-SS----SSSEEE-

pLDDT: mean 94.5, std 4.17, range [71.62, 97.94]

Foldseek 3Di:
DAWDWDDDPRDIFIWDQALVRFKTFRQQQLQVVVCVVVVHDGDPQRGDDVSLVVVPPVSVVVSVVSRVVVRVVQPNPRDAPVRGMDGD

=== Feature glossary ===
Reading guide. The protein is described through the following features:

Foldseek 3Di. A 3Di character summarizes, for each residue, the relative orientation of the Cα frame of its nearest spatial neighbor. Because it encodes fold topology rather than chemistry, 3Di alignments detect remote structural similarity that sequence alignment misses.

Contact-map, Ramachandran, and PAE plots. Plot images: a contact map (which residues are close in 3D, as an N×N binary image), a Ramachandran scatter (backbone torsion angles, revealing secondary-structure composition at a glance), and — for AlphaFold structures — a PAE heatmap (pairwise prediction confidence).

Radius of gyration, Cα contacts, bounding box. Radius of gyration (Rg) is the root-mean-square distance of Cα atoms from their centroid — a single number for overall size and compactness. A globular domain of N residues has Rg ≈ 2.2·N^0.38 Å; an extended or disordered chain has a much larger Rg. The Cα contact count is the number of residue pairs whose Cα atoms are within 8 Å and are more than four positions apart in sequence — a standard proxy for tertiary packing density. The bounding box is the smallest axis-aligned box enclosing all Cα atoms.

Secondary structure (8-state, DSSP). Eight-state secondary structure (DSSP): H is the canonical α-helix, G the tighter 3₁₀-helix, I the wider π-helix; E/B are β-structure, T and S are turns and bends, and '-' is everything else. DSSP derives these from the pattern of main-chain N–H···O=C hydrogen bonds, not from the sequence.

B-factor. B-factor (Debye–Waller factor) reflects atomic displacement in the crystal lattice. It is an experimental observable (units Å²), not a prediction; low values mean the atom is pinned down, high values mean it moves or is heterogeneous across the crystal.

pLDDT. pLDDT is the predicted lDDT-Cα score: AlphaFold's confidence that the local environment of each residue (all inter-atomic distances within 15 Å) is correctly placed. It is a per-residue number between 0 and 100, with higher meaning more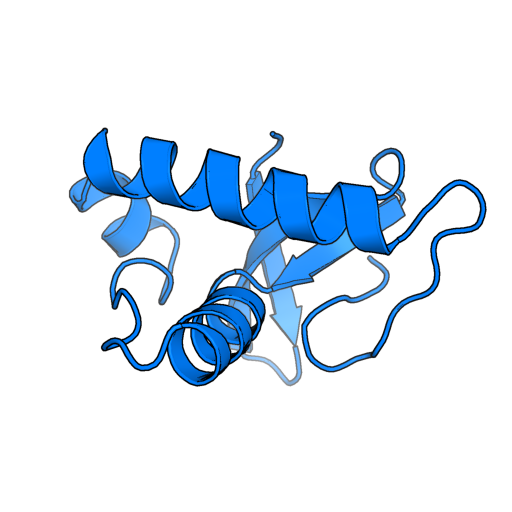 reliable.

Nearest PDB structures. Nearest PDB neighbors are the top structural matches found by Foldseek when searching this structure against the entire Protein Data Bank. Each hit reports a TM-score (0 to 1; >0.5 almost always implies the same fold) and an E-value. These are *structural* homologs — they may share no detectable sequence similarity.

Solvent-accessible surface area. Accessible surface area quantifies burial. A residue with SASA near zero is packed into the hydrophobic core; one with SASA >100 Å² sits on the surface. Computed here via the Shrake–Rupley numerical algorithm with a 1.4 Å probe.

Rendered structure images. Structure images are PyMOL renders from six orthogonal camera directions. Cartoon representation draws helices as coils and strands as arrows; sticks shows the backbone as bonds; surface shows the solvent-excluded envelope. Rainbow coloring maps sequence position to hue (blue→red, N→C); chain coloring assigns a distinct color per polypeptide.

Backbone torsions (φ/ψ). φ (phi) and ψ (psi) are the two rotatable backbone dihedrals per residue: φ is the C(i-1)–N–Cα–C torsion, ψ is the N–Cα–C–N(i+1) torsion, both in degrees on (−180°, 180°]. α-helical residues cluster near (−60°, −45°); β-strand residues near (−120°, +130°). A Ramachandran plot is simply a scatter of (φ, ψ) for every residue.

Predicted aligned error. Predicted Aligned Error (PAE) is an AlphaFold confidence matrix: entry (i, j) is the expected error in the position of residue j, in ångströms, when the prediction is superimposed on the true structure at residue i. Low PAE within a block of residues means that block is internally rigid and well-predicted; high PAE between two blocks means their relative placement is uncertain even if each block individually is confident.

mmCIF coordinates. Structure coordinates are given as an mmCIF _atom_site loop: one row per atom with element, residue name, chain id, sequence number, and x/y/z position in Å. Only the four main-chain atoms per residue are included here; side chains are omitted to keep the record compact.

InterPro / GO / CATH / organism. Database cross-references. InterPro integrates a dozen domain/family signature databases into unified entries with residue-range hits. GO terms attach function/process/location labels with evidence codes. CATH codes position the fold in a four-level structural taxonomy. Organism is the NCBI-taxonomy species name.

Secondary structure (3-state, P-SEA). SS3 is a coarse helix/strand/coil call (letters a/b/c) made by the P-SEA algorithm from inter-Cα distances and dihedrals. It is less detailed than DSSP but needs only Cα positions.

Sequence. Sequence gives the chain of amino acids in standard one-letter code (A=alanine, C=cysteine, …, Y=tyrosine), read N→C. It is the only feature that is directly encoded by the gene; all structural features are derived from the folded form of this sequence.